Protein AF-A0A2A6H9W5-F1 (afdb_monomer_lite)

Structure (mmCIF, N/CA/C/O backbone):
data_AF-A0A2A6H9W5-F1
#
_entry.id   AF-A0A2A6H9W5-F1
#
loop_
_atom_site.group_PDB
_atom_site.id
_atom_site.type_symbol
_atom_site.label_atom_id
_atom_site.label_alt_id
_atom_site.label_comp_id
_atom_site.label_asym_id
_atom_site.label_entity_id
_atom_site.label_seq_id
_atom_site.pdbx_PDB_ins_code
_atom_site.Cartn_x
_atom_site.Cartn_y
_atom_site.Cartn_z
_atom_site.occupancy
_atom_site.B_iso_or_equiv
_atom_site.auth_seq_id
_atom_site.auth_comp_id
_atom_site.auth_asym_id
_atom_site.auth_atom_id
_atom_site.pdbx_PDB_model_num
ATOM 1 N N . MET A 1 1 ? 9.003 -13.912 -0.917 1.00 61.84 1 MET A N 1
ATOM 2 C CA . MET A 1 1 ? 7.636 -13.396 -0.699 1.00 61.84 1 MET A CA 1
ATOM 3 C C . MET A 1 1 ? 6.874 -13.556 -2.008 1.00 61.84 1 MET A C 1
ATOM 5 O O . MET A 1 1 ? 7.359 -13.078 -3.027 1.00 61.84 1 MET A O 1
ATOM 9 N N . THR A 1 2 ? 5.780 -14.316 -2.025 1.00 84.75 2 THR A N 1
ATOM 10 C CA . THR A 1 2 ? 4.913 -14.469 -3.208 1.00 84.75 2 THR A CA 1
ATOM 11 C C . THR A 1 2 ? 4.034 -13.226 -3.378 1.00 84.75 2 THR A C 1
ATOM 13 O O . THR A 1 2 ? 3.840 -12.487 -2.410 1.00 84.75 2 THR A O 1
ATOM 16 N N . ALA A 1 3 ? 3.471 -13.005 -4.573 1.00 85.44 3 ALA A N 1
ATOM 17 C CA . ALA A 1 3 ? 2.513 -11.915 -4.799 1.00 85.44 3 ALA A CA 1
ATOM 18 C C . ALA A 1 3 ? 1.345 -11.979 -3.798 1.00 85.44 3 ALA A C 1
ATOM 20 O O . ALA A 1 3 ? 1.005 -10.979 -3.179 1.00 85.44 3 ALA A O 1
ATOM 21 N N . LEU A 1 4 ? 0.816 -13.180 -3.541 1.00 90.75 4 LEU A N 1
ATOM 22 C CA . LEU A 1 4 ? -0.259 -13.385 -2.572 1.00 90.75 4 LEU A CA 1
ATOM 23 C C . LEU A 1 4 ? 0.141 -12.975 -1.146 1.00 90.75 4 LEU A C 1
ATOM 25 O O . LEU A 1 4 ? -0.592 -12.237 -0.502 1.00 90.75 4 LEU A O 1
ATOM 29 N N . SER A 1 5 ? 1.318 -13.397 -0.667 1.00 91.06 5 SER A N 1
ATOM 30 C CA . SER A 1 5 ? 1.783 -13.027 0.682 1.00 91.06 5 SER A CA 1
ATOM 31 C C . SER A 1 5 ? 2.038 -11.524 0.843 1.00 91.06 5 SER A C 1
ATOM 33 O O . SER A 1 5 ? 1.902 -10.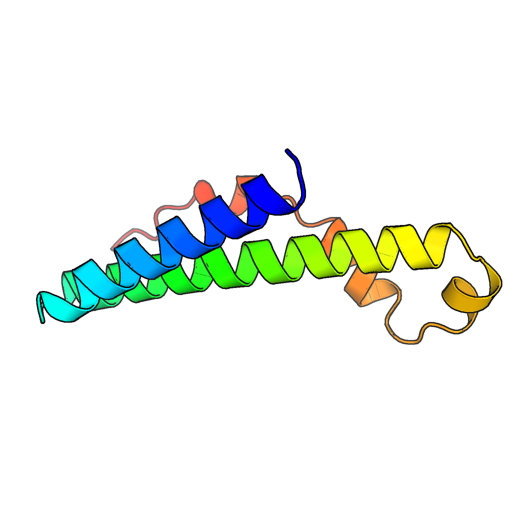998 1.940 1.00 91.06 5 SER A O 1
ATOM 35 N N . PHE A 1 6 ? 2.385 -10.831 -0.245 1.00 90.81 6 PHE A N 1
ATOM 36 C CA . PHE A 1 6 ? 2.534 -9.379 -0.241 1.00 90.81 6 PHE A CA 1
ATOM 37 C C . PHE A 1 6 ? 1.180 -8.681 -0.080 1.00 90.81 6 PHE A C 1
ATOM 39 O O . PHE A 1 6 ? 1.036 -7.830 0.791 1.00 90.81 6 PHE A O 1
ATOM 46 N N . TYR A 1 7 ? 0.183 -9.067 -0.882 1.00 93.38 7 TYR A N 1
ATOM 47 C CA . TYR A 1 7 ? -1.151 -8.473 -0.788 1.00 93.38 7 TYR A CA 1
ATOM 48 C C . TYR A 1 7 ? -1.845 -8.803 0.533 1.00 93.38 7 TYR A C 1
ATOM 50 O O . TYR A 1 7 ? -2.511 -7.934 1.080 1.00 93.38 7 TYR A O 1
ATOM 58 N N . ALA A 1 8 ? -1.640 -10.006 1.077 1.00 95.06 8 ALA A N 1
ATOM 59 C CA . ALA A 1 8 ? -2.118 -10.357 2.412 1.00 95.06 8 ALA A CA 1
ATOM 60 C C . ALA A 1 8 ? -1.549 -9.404 3.477 1.00 95.06 8 ALA A C 1
ATOM 62 O O . ALA A 1 8 ? -2.313 -8.792 4.209 1.00 95.06 8 ALA A O 1
ATOM 63 N N . ALA A 1 9 ? -0.232 -9.170 3.477 1.00 91.06 9 ALA A N 1
ATOM 64 C CA . ALA A 1 9 ? 0.390 -8.237 4.419 1.00 91.06 9 ALA A CA 1
ATOM 65 C C . ALA A 1 9 ? -0.107 -6.787 4.255 1.00 91.06 9 ALA A C 1
ATOM 67 O O . ALA A 1 9 ? -0.168 -6.043 5.231 1.00 91.06 9 ALA A O 1
ATOM 68 N N . LEU A 1 10 ? -0.451 -6.374 3.031 1.00 94.19 10 LEU A N 1
ATOM 69 C CA . LEU A 1 10 ? -1.032 -5.057 2.770 1.00 94.19 10 LEU A CA 1
ATOM 70 C C . LEU A 1 10 ? -2.445 -4.948 3.359 1.00 94.19 10 LEU A C 1
ATOM 72 O O . LEU A 1 10 ? -2.769 -3.952 4.001 1.00 94.19 10 LEU A O 1
ATOM 76 N N . LEU A 1 11 ? -3.261 -5.988 3.165 1.00 96.38 11 LEU A N 1
ATOM 77 C CA . LEU A 1 11 ? -4.610 -6.074 3.720 1.00 96.38 11 LEU A CA 1
ATOM 78 C C . LEU A 1 11 ? -4.584 -6.098 5.249 1.00 96.38 11 LEU A C 1
ATOM 80 O O . LEU A 1 11 ? -5.343 -5.349 5.851 1.00 96.38 11 LEU A O 1
ATOM 84 N N . ASP A 1 12 ? -3.665 -6.842 5.866 1.00 96.38 12 ASP A N 1
ATOM 85 C CA . ASP A 1 12 ? -3.508 -6.880 7.327 1.00 96.38 12 ASP A CA 1
ATOM 86 C C . ASP A 1 12 ? -3.231 -5.481 7.911 1.00 96.38 12 ASP A C 1
ATOM 88 O O . ASP A 1 12 ? -3.736 -5.122 8.974 1.00 96.38 12 ASP A O 1
ATOM 92 N N . GLN A 1 13 ? -2.449 -4.648 7.210 1.00 95.12 13 GLN A N 1
ATOM 93 C CA . GLN A 1 13 ? -2.203 -3.267 7.640 1.00 95.12 13 GLN A CA 1
ATOM 94 C C . GLN A 1 13 ? -3.431 -2.370 7.499 1.00 95.12 13 GLN A C 1
ATOM 96 O O . GLN A 1 13 ? -3.651 -1.508 8.352 1.00 95.12 13 GLN A O 1
ATOM 101 N N . MET A 1 14 ? -4.209 -2.546 6.430 1.00 97.12 14 MET A N 1
ATOM 102 C CA . MET A 1 14 ? -5.439 -1.782 6.217 1.00 97.12 14 MET A CA 1
ATOM 103 C C . MET A 1 14 ? -6.539 -2.187 7.202 1.00 97.12 14 MET A C 1
ATOM 105 O O . MET A 1 14 ? -7.259 -1.316 7.685 1.00 97.12 14 MET A O 1
ATOM 109 N N . ASP A 1 15 ? -6.633 -3.472 7.537 1.00 97.88 15 ASP A N 1
ATOM 110 C CA . ASP A 1 15 ? -7.556 -3.994 8.545 1.00 97.88 15 ASP A CA 1
ATOM 111 C C . ASP A 1 15 ? -7.232 -3.408 9.927 1.00 97.88 15 ASP A C 1
ATOM 113 O O . ASP A 1 15 ? -8.077 -2.774 10.557 1.00 97.88 15 ASP A O 1
ATOM 117 N N . LEU A 1 16 ? -5.955 -3.445 10.328 1.00 96.38 16 LEU A N 1
ATOM 118 C CA . LEU A 1 16 ? -5.501 -2.808 11.566 1.00 96.38 16 LEU A CA 1
ATOM 119 C C . LEU A 1 16 ? -5.748 -1.288 11.569 1.00 96.38 16 LEU A C 1
ATOM 121 O O . LEU A 1 16 ? -6.096 -0.710 12.599 1.00 96.38 16 LEU A O 1
ATOM 125 N N . ALA A 1 17 ? -5.578 -0.611 10.430 1.00 96.88 17 ALA A N 1
ATOM 126 C CA . ALA A 1 17 ? -5.893 0.811 10.324 1.00 96.88 17 ALA A CA 1
ATOM 127 C C . ALA A 1 17 ? -7.385 1.077 10.583 1.00 96.88 17 ALA A C 1
ATOM 129 O O . ALA A 1 17 ? -7.720 2.014 11.311 1.00 96.88 17 ALA A O 1
ATOM 130 N N . LEU A 1 18 ? -8.269 0.240 10.036 1.00 97.12 18 LEU A N 1
ATOM 131 C CA . LEU A 1 18 ? -9.710 0.343 10.241 1.00 97.12 18 LEU A CA 1
ATOM 132 C C . LEU A 1 18 ? -10.089 0.118 11.711 1.00 97.12 18 LEU A C 1
ATOM 134 O O . LEU A 1 18 ? -10.813 0.936 12.276 1.00 97.12 18 LEU A O 1
ATOM 138 N N . GLU A 1 19 ? -9.513 -0.896 12.368 1.00 97.25 19 GLU A N 1
ATOM 139 C CA . GLU A 1 19 ? -9.722 -1.141 13.804 1.00 97.25 19 GLU A CA 1
ATOM 140 C C . GLU A 1 19 ? -9.370 0.077 14.670 1.00 97.25 19 GLU A C 1
ATOM 142 O O . GLU A 1 19 ? -9.998 0.335 15.698 1.00 97.25 19 GLU A O 1
ATOM 147 N N . HIS A 1 20 ? -8.333 0.828 14.291 1.00 96.19 20 HIS A N 1
ATOM 148 C CA . HIS A 1 20 ? -7.952 2.045 14.997 1.00 96.19 20 HIS A CA 1
ATOM 149 C C . HIS A 1 20 ? -8.877 3.226 14.673 1.00 96.19 20 HIS A C 1
ATOM 151 O O . HIS A 1 20 ? -9.219 3.987 15.578 1.00 96.19 20 HIS A O 1
ATOM 157 N N . LEU A 1 21 ? -9.355 3.370 13.435 1.00 94.56 21 LEU A N 1
ATOM 158 C CA . LEU A 1 21 ? -10.360 4.392 13.115 1.00 94.56 21 LEU A CA 1
ATOM 159 C C . LEU A 1 21 ? -11.645 4.204 13.930 1.00 94.56 21 LEU A C 1
ATOM 161 O O . LEU A 1 21 ? -12.163 5.182 14.474 1.00 94.56 21 LEU A O 1
ATOM 165 N N . ASP A 1 22 ? -12.098 2.962 14.093 1.00 96.12 22 ASP A N 1
ATOM 166 C CA . ASP A 1 22 ? -13.326 2.633 14.826 1.00 96.12 22 ASP A CA 1
ATOM 167 C C . ASP A 1 22 ? -13.258 2.974 16.325 1.00 96.12 22 ASP A C 1
ATOM 169 O O . ASP A 1 22 ? -14.288 3.210 16.959 1.00 96.12 22 ASP A O 1
ATOM 173 N N . LYS A 1 23 ? -12.055 3.091 16.908 1.00 95.31 23 LYS A N 1
ATOM 174 C CA . LYS A 1 23 ? -11.869 3.529 18.307 1.00 95.31 23 LYS A CA 1
ATOM 175 C C . LYS A 1 23 ? -12.206 5.011 18.517 1.00 95.31 23 LYS A C 1
ATOM 177 O O . LYS A 1 23 ? -12.390 5.435 19.657 1.00 95.31 23 LYS A O 1
ATOM 182 N N . GLY A 1 24 ? -12.268 5.816 17.451 1.00 89.44 24 GLY A N 1
ATOM 183 C CA . GLY A 1 24 ? -12.709 7.219 17.484 1.00 89.44 24 GLY A CA 1
ATOM 184 C C . GLY A 1 24 ? -11.753 8.210 18.168 1.00 89.44 24 GLY A C 1
ATOM 185 O O . GLY A 1 24 ? -12.063 9.398 18.270 1.00 89.44 24 GLY A O 1
ATOM 186 N N . GLY A 1 25 ? -10.587 7.756 18.635 1.00 95.19 25 GLY A N 1
ATOM 187 C CA . GLY A 1 25 ? -9.569 8.593 19.267 1.00 95.19 25 GLY A CA 1
ATOM 188 C C . GLY A 1 25 ? -8.686 9.321 18.250 1.00 95.19 25 GLY A C 1
ATOM 189 O O . GLY A 1 25 ? -8.310 8.773 17.218 1.00 95.19 25 GLY A O 1
ATOM 190 N N . VAL A 1 26 ? -8.264 10.553 18.561 1.00 94.38 26 VAL A N 1
ATOM 191 C CA . VAL A 1 26 ? -7.359 11.326 17.682 1.00 94.38 26 VAL A CA 1
ATOM 192 C C . VAL A 1 26 ? -6.002 10.624 17.502 1.00 94.38 26 VAL A C 1
ATOM 194 O O . VAL A 1 26 ? -5.387 10.714 16.439 1.00 94.38 26 VAL A O 1
ATOM 197 N N . HIS A 1 27 ? -5.515 9.923 18.529 1.00 94.81 27 HIS A N 1
ATOM 198 C CA . HIS A 1 27 ? -4.276 9.146 18.438 1.00 94.81 27 HIS A CA 1
ATOM 199 C C . HIS A 1 27 ? -4.441 7.914 17.548 1.00 94.81 27 HIS A C 1
ATOM 201 O O . HIS A 1 27 ? -3.585 7.673 16.698 1.00 94.81 27 HIS A O 1
ATOM 207 N N . ASP A 1 28 ? -5.556 7.197 17.678 1.00 94.62 28 ASP A N 1
ATOM 208 C CA . ASP A 1 28 ? -5.862 6.052 16.827 1.00 94.62 28 ASP A CA 1
ATOM 209 C C . ASP A 1 28 ? -6.059 6.466 15.365 1.00 94.62 28 ASP A C 1
ATOM 211 O O . ASP A 1 28 ? -5.493 5.839 14.475 1.00 94.62 28 ASP A O 1
ATOM 215 N N . ALA A 1 29 ? -6.733 7.590 15.103 1.00 95.00 29 ALA A N 1
ATOM 216 C CA . ALA A 1 29 ? -6.880 8.128 13.751 1.00 95.00 29 ALA A CA 1
ATOM 217 C C . ALA A 1 29 ? -5.528 8.477 13.100 1.00 95.00 29 ALA A C 1
ATOM 219 O O . ALA A 1 29 ? -5.306 8.199 11.921 1.00 95.00 29 ALA A O 1
ATOM 220 N N . ARG A 1 30 ? -4.585 9.052 13.864 1.00 94.81 30 ARG A N 1
ATOM 221 C CA . ARG A 1 30 ? -3.220 9.313 13.368 1.00 94.81 30 ARG A CA 1
ATOM 222 C C . ARG A 1 30 ? -2.455 8.026 13.088 1.00 94.81 30 ARG A C 1
ATOM 224 O O . ARG A 1 30 ? -1.716 7.961 12.109 1.00 94.81 30 ARG A O 1
ATOM 231 N N . PHE A 1 31 ? -2.624 7.018 13.937 1.00 93.25 31 PHE A N 1
ATOM 232 C CA . PHE A 1 31 ? -1.986 5.723 13.746 1.00 93.25 31 PHE A CA 1
ATOM 233 C C . PHE A 1 31 ? -2.546 4.993 12.519 1.00 93.25 31 PHE A C 1
ATOM 235 O O . PHE A 1 31 ? -1.775 4.514 11.691 1.00 93.25 31 PHE A O 1
ATOM 242 N N . ALA A 1 32 ? -3.865 5.006 12.333 1.00 94.81 32 ALA A N 1
ATOM 243 C CA . ALA A 1 32 ? -4.523 4.471 11.147 1.00 94.81 32 ALA A CA 1
ATOM 244 C C . ALA A 1 32 ? -4.057 5.156 9.855 1.00 94.81 32 ALA A C 1
ATOM 246 O O . ALA A 1 32 ? -3.796 4.487 8.853 1.00 94.81 32 ALA A O 1
ATOM 247 N N . LEU A 1 33 ? -3.883 6.482 9.886 1.00 95.44 33 LEU A N 1
ATOM 248 C CA . LEU A 1 33 ? -3.333 7.221 8.752 1.00 95.44 33 LEU A CA 1
ATOM 249 C C . LEU A 1 33 ? -1.900 6.773 8.429 1.00 95.44 33 LEU A C 1
ATOM 251 O O . LEU A 1 33 ? -1.586 6.558 7.264 1.00 95.44 33 LEU A O 1
ATOM 255 N N . MET A 1 34 ? -1.051 6.575 9.443 1.00 94.44 34 MET A N 1
ATOM 256 C CA . MET A 1 34 ? 0.317 6.074 9.259 1.00 94.44 34 MET A CA 1
ATOM 257 C C . MET A 1 34 ? 0.346 4.653 8.673 1.00 94.44 34 MET A C 1
ATOM 259 O O . MET A 1 34 ? 1.157 4.367 7.796 1.00 94.44 34 MET A O 1
ATOM 263 N N . LEU A 1 35 ? -0.527 3.758 9.144 1.00 93.62 35 LEU A N 1
ATOM 264 C CA . LEU A 1 35 ? -0.641 2.400 8.602 1.00 93.62 35 LEU A CA 1
ATOM 265 C C . LEU A 1 35 ? -1.085 2.415 7.137 1.00 93.62 35 LEU A C 1
ATOM 267 O O . LEU A 1 35 ? -0.518 1.701 6.313 1.00 93.62 35 LEU A O 1
ATOM 271 N N . THR A 1 36 ? -2.053 3.273 6.811 1.00 94.25 36 THR A N 1
ATOM 272 C CA . THR A 1 36 ? -2.545 3.454 5.441 1.00 94.25 36 THR A CA 1
ATOM 273 C C . THR A 1 36 ? -1.451 4.002 4.525 1.00 94.25 36 THR A C 1
ATOM 275 O O . THR A 1 36 ? -1.258 3.478 3.430 1.00 94.25 36 THR A O 1
ATOM 278 N N . ASP A 1 37 ? -0.700 5.010 4.981 1.00 92.62 37 ASP A N 1
ATOM 279 C CA . ASP A 1 37 ? 0.442 5.583 4.257 1.00 92.62 37 ASP A CA 1
ATOM 280 C C . ASP A 1 37 ? 1.488 4.503 3.939 1.00 92.62 37 ASP A C 1
ATOM 282 O O . ASP A 1 37 ? 1.866 4.316 2.784 1.00 92.62 37 ASP A O 1
ATOM 286 N N . ASN A 1 38 ? 1.851 3.685 4.934 1.00 90.56 38 ASN A N 1
ATOM 287 C CA . ASN A 1 38 ? 2.792 2.584 4.742 1.00 90.56 38 ASN A CA 1
ATOM 288 C C . ASN A 1 38 ? 2.267 1.513 3.764 1.00 90.56 38 ASN A C 1
ATOM 290 O O . ASN A 1 38 ? 3.035 0.994 2.952 1.00 90.56 38 ASN A O 1
ATOM 294 N N . ALA A 1 39 ? 0.978 1.167 3.822 1.00 92.06 39 ALA A N 1
ATOM 295 C CA . ALA A 1 39 ? 0.380 0.198 2.903 1.00 92.06 39 ALA A CA 1
ATOM 296 C C . ALA A 1 39 ? 0.406 0.708 1.450 1.00 92.06 39 ALA A C 1
ATOM 298 O O . ALA A 1 39 ? 0.800 -0.023 0.537 1.00 92.06 39 ALA A O 1
ATOM 299 N N . VAL A 1 40 ? 0.046 1.977 1.231 1.00 91.81 40 VAL A N 1
ATOM 300 C CA .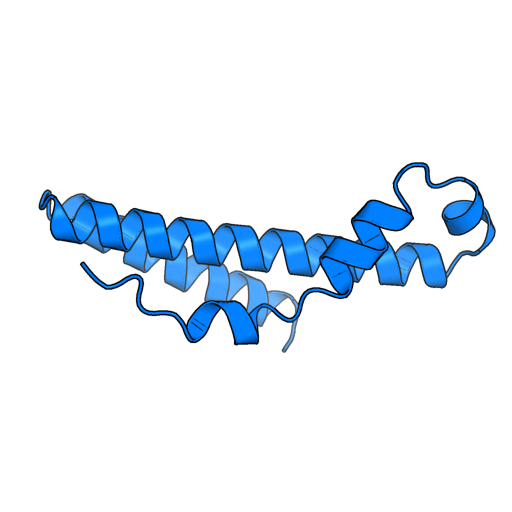 VAL A 1 40 ? 0.081 2.619 -0.092 1.00 91.81 40 VAL A CA 1
ATOM 301 C C . VAL A 1 40 ? 1.513 2.718 -0.620 1.00 91.81 40 VAL A C 1
ATOM 303 O O . VAL A 1 40 ? 1.758 2.379 -1.779 1.00 91.81 40 VAL A O 1
ATOM 306 N N . GLU A 1 41 ? 2.470 3.107 0.221 1.00 89.12 41 GLU A N 1
ATOM 307 C CA . GLU A 1 41 ? 3.892 3.173 -0.131 1.00 89.12 41 GLU A CA 1
ATOM 308 C C . GLU A 1 41 ? 4.412 1.813 -0.622 1.00 89.12 41 GLU A C 1
ATOM 3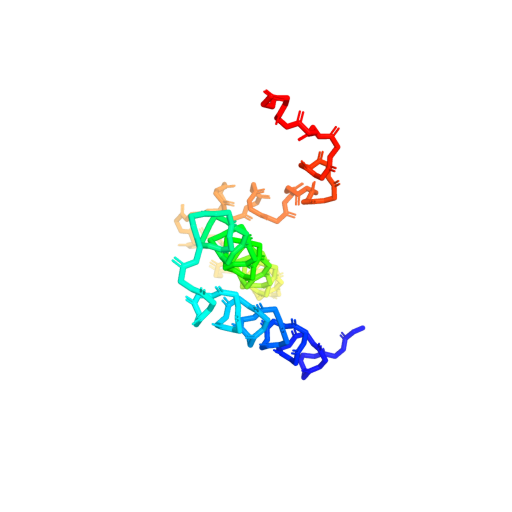10 O O . GLU A 1 41 ? 5.000 1.713 -1.703 1.00 89.12 41 GLU A O 1
ATOM 315 N N . LEU A 1 42 ? 4.125 0.739 0.121 1.00 90.81 42 LEU A N 1
ATOM 316 C CA . LEU A 1 42 ? 4.513 -0.618 -0.262 1.00 90.81 42 LEU A CA 1
ATOM 317 C C . LEU A 1 42 ? 3.874 -1.048 -1.589 1.00 90.81 42 LEU A C 1
ATOM 319 O O . LEU A 1 42 ? 4.554 -1.646 -2.429 1.00 90.81 42 LEU A O 1
ATOM 323 N N . ALA A 1 43 ? 2.591 -0.739 -1.802 1.00 91.50 43 ALA A N 1
ATOM 324 C CA . ALA A 1 43 ? 1.883 -1.054 -3.043 1.00 91.50 43 ALA A CA 1
ATOM 325 C C . ALA A 1 43 ? 2.493 -0.330 -4.252 1.00 91.50 43 ALA A C 1
ATOM 327 O O . ALA A 1 43 ? 2.736 -0.953 -5.289 1.00 91.50 43 ALA A O 1
ATOM 328 N N . ILE A 1 44 ? 2.799 0.962 -4.108 1.00 90.62 44 ILE A N 1
ATOM 329 C CA . ILE A 1 44 ? 3.437 1.765 -5.156 1.00 90.62 44 ILE A CA 1
ATOM 330 C C . ILE A 1 44 ? 4.843 1.242 -5.450 1.00 90.62 44 ILE A C 1
ATOM 332 O O . ILE A 1 44 ? 5.198 1.072 -6.617 1.00 90.62 44 ILE A O 1
ATOM 336 N N . HIS A 1 45 ? 5.632 0.919 -4.423 1.00 88.56 45 HIS A N 1
ATOM 337 C CA . HIS A 1 45 ? 6.966 0.357 -4.620 1.00 88.56 45 HIS A CA 1
ATOM 338 C C . HIS A 1 45 ? 6.921 -0.986 -5.360 1.00 88.56 45 HIS A C 1
ATOM 340 O O . HIS A 1 45 ? 7.722 -1.239 -6.269 1.00 88.56 45 HIS A O 1
ATOM 346 N N . ARG A 1 46 ? 5.953 -1.848 -5.022 1.00 90.75 46 ARG A N 1
ATOM 347 C CA . ARG A 1 46 ? 5.740 -3.114 -5.728 1.00 90.75 46 ARG A CA 1
ATOM 348 C C . ARG A 1 46 ? 5.390 -2.879 -7.196 1.00 90.75 46 ARG A C 1
ATOM 350 O O . ARG A 1 46 ? 6.015 -3.493 -8.059 1.00 90.75 46 ARG A O 1
ATOM 357 N N . LEU A 1 47 ? 4.460 -1.964 -7.474 1.00 90.81 47 LEU A N 1
ATOM 358 C CA . LEU A 1 47 ? 4.064 -1.591 -8.833 1.00 90.81 47 LEU A CA 1
ATOM 359 C C . LEU A 1 47 ? 5.249 -1.045 -9.641 1.00 90.81 47 LEU A C 1
ATOM 361 O O . LEU A 1 47 ? 5.462 -1.456 -10.780 1.00 90.81 47 LEU A O 1
ATOM 365 N N . ALA A 1 48 ? 6.048 -0.154 -9.049 1.00 90.50 48 ALA A N 1
ATOM 366 C CA . ALA A 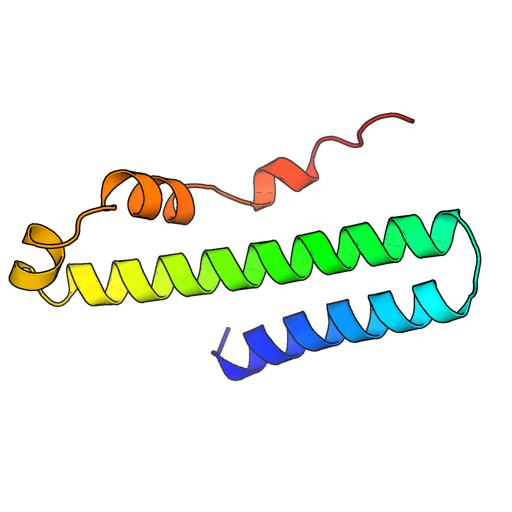1 48 ? 7.250 0.390 -9.673 1.00 90.50 48 ALA A CA 1
ATOM 367 C C . ALA A 1 48 ? 8.265 -0.719 -9.989 1.00 90.50 48 ALA A C 1
ATOM 369 O O . ALA A 1 48 ? 8.795 -0.786 -11.097 1.00 90.50 48 ALA A O 1
ATOM 370 N N . THR A 1 49 ? 8.483 -1.645 -9.053 1.00 90.31 49 THR A N 1
ATOM 371 C CA . THR A 1 49 ? 9.396 -2.781 -9.239 1.00 90.31 49 THR A CA 1
ATOM 372 C C . THR A 1 49 ? 8.940 -3.691 -10.380 1.00 90.31 49 THR A C 1
ATOM 374 O O . THR A 1 49 ? 9.745 -4.068 -11.232 1.00 90.31 49 THR A O 1
ATOM 377 N N . GLU A 1 50 ? 7.648 -4.015 -10.440 1.00 90.94 50 GLU A N 1
ATOM 378 C CA . GLU A 1 50 ? 7.074 -4.841 -11.507 1.00 90.94 50 GLU A CA 1
ATOM 379 C C . GLU A 1 50 ? 7.132 -4.134 -12.863 1.00 90.94 50 GLU A C 1
ATOM 381 O O . GLU A 1 50 ? 7.546 -4.734 -13.858 1.00 90.94 50 GLU A O 1
ATOM 386 N N . LYS A 1 51 ? 6.806 -2.837 -12.907 1.00 90.81 51 LYS A N 1
ATOM 387 C CA . LYS A 1 51 ? 6.912 -2.023 -14.122 1.00 90.81 51 LYS A CA 1
ATOM 388 C C . LYS A 1 51 ? 8.354 -1.946 -14.619 1.00 90.81 51 LYS A C 1
ATOM 390 O O . LYS A 1 51 ? 8.589 -2.086 -15.817 1.00 90.81 51 LYS A O 1
ATOM 395 N N . HIS A 1 52 ? 9.316 -1.764 -13.719 1.00 89.12 52 HIS A N 1
ATOM 396 C CA . HIS A 1 52 ? 10.735 -1.723 -14.056 1.00 89.12 52 HIS A CA 1
ATOM 397 C C . HIS A 1 52 ? 11.239 -3.073 -14.578 1.00 89.12 52 HIS A C 1
ATOM 399 O O . HIS A 1 52 ? 11.922 -3.112 -15.600 1.00 89.12 52 HIS A O 1
ATOM 405 N N . ALA A 1 53 ? 10.855 -4.182 -13.938 1.00 89.31 53 ALA A N 1
ATOM 406 C CA . ALA A 1 53 ? 11.184 -5.526 -14.410 1.00 89.31 53 ALA A CA 1
ATOM 407 C C . ALA A 1 53 ? 10.594 -5.804 -15.804 1.00 89.31 53 ALA A C 1
ATOM 409 O O . ALA A 1 53 ? 11.287 -6.332 -16.673 1.00 89.31 53 ALA A O 1
ATOM 410 N N . HIS A 1 54 ? 9.346 -5.389 -16.042 1.00 88.94 54 HIS A N 1
ATOM 411 C CA . HIS A 1 54 ? 8.693 -5.512 -17.344 1.00 88.94 54 HIS A CA 1
ATOM 412 C C . HIS A 1 54 ? 9.424 -4.712 -18.432 1.00 88.94 54 HIS A C 1
ATOM 414 O O . HIS A 1 54 ? 9.745 -5.260 -19.485 1.00 88.94 54 HIS A O 1
ATOM 420 N N . LEU A 1 55 ? 9.745 -3.438 -18.178 1.00 89.38 55 LEU A N 1
ATOM 421 C CA . LEU A 1 55 ? 10.482 -2.608 -19.139 1.00 89.38 55 LEU A CA 1
ATOM 422 C C . LEU A 1 55 ? 11.882 -3.164 -19.427 1.00 89.38 55 LEU A C 1
ATOM 424 O O . LEU A 1 55 ? 12.246 -3.274 -20.591 1.00 89.38 55 LEU A O 1
ATOM 428 N N . LYS A 1 56 ? 12.624 -3.619 -18.407 1.00 85.62 56 LYS A N 1
ATOM 429 C CA . LYS A 1 56 ? 13.933 -4.264 -18.614 1.00 85.62 56 LYS A CA 1
ATOM 430 C C . LYS A 1 56 ? 13.863 -5.540 -19.439 1.00 85.62 56 LYS A C 1
ATOM 432 O O . LYS A 1 56 ? 14.831 -5.882 -20.109 1.00 85.62 56 LYS A O 1
ATOM 437 N N . SER A 1 57 ? 12.747 -6.264 -19.376 1.00 88.25 57 SER A N 1
ATOM 438 C CA . SER A 1 57 ? 12.588 -7.460 -20.194 1.00 88.25 57 SER A CA 1
ATOM 439 C C . SER A 1 57 ? 12.455 -7.116 -21.682 1.00 88.25 57 SER A C 1
ATOM 441 O O . SER A 1 57 ? 12.927 -7.890 -22.513 1.00 88.25 57 SER A O 1
ATOM 443 N N . TRP A 1 58 ? 11.893 -5.946 -22.029 1.00 87.69 58 TRP A N 1
ATOM 444 C CA . TRP A 1 58 ? 11.640 -5.506 -23.408 1.00 87.69 58 TRP A CA 1
ATOM 445 C C . TRP A 1 58 ? 12.235 -4.114 -23.697 1.00 87.69 58 TRP A C 1
ATOM 447 O O . TRP A 1 58 ? 11.567 -3.090 -23.539 1.00 87.69 58 TRP A O 1
ATOM 457 N N . HIS A 1 59 ? 13.464 -4.075 -24.225 1.00 78.81 59 HIS A N 1
ATOM 458 C CA . HIS A 1 59 ? 14.206 -2.828 -24.486 1.00 78.81 59 HIS A CA 1
ATOM 459 C C . HIS A 1 59 ? 13.456 -1.771 -25.313 1.00 78.81 59 HIS A C 1
ATOM 461 O O . HIS A 1 59 ? 13.545 -0.587 -25.010 1.00 78.81 59 HIS A O 1
ATOM 467 N N . HIS A 1 60 ? 12.665 -2.162 -26.316 1.00 84.06 60 HIS A N 1
ATOM 468 C CA . HIS A 1 60 ? 11.905 -1.196 -27.123 1.00 84.06 60 HIS A CA 1
ATOM 469 C C . HIS A 1 60 ? 10.817 -0.464 -26.311 1.00 84.06 60 HIS A C 1
ATOM 471 O O . HIS A 1 60 ? 10.528 0.704 -26.570 1.00 84.06 60 HIS A O 1
ATOM 477 N N . LEU A 1 61 ? 10.222 -1.122 -25.306 1.00 83.94 61 LEU A N 1
ATOM 478 C CA . LEU A 1 61 ? 9.277 -0.475 -24.394 1.00 83.94 61 LEU A CA 1
ATOM 479 C C . LEU A 1 61 ? 9.991 0.412 -23.383 1.00 83.94 61 LEU A C 1
ATOM 481 O O . LEU A 1 61 ? 9.471 1.466 -23.025 1.00 83.94 61 LEU A O 1
ATOM 485 N N . GLU A 1 62 ? 11.163 -0.015 -22.915 1.00 84.00 62 GLU A N 1
ATOM 486 C CA . GLU A 1 62 ? 12.011 0.811 -22.065 1.00 84.00 62 GLU A CA 1
ATOM 487 C C . GLU A 1 62 ? 12.381 2.104 -22.789 1.00 84.00 62 GLU A C 1
ATOM 489 O O . GLU A 1 62 ? 12.205 3.173 -22.222 1.00 84.00 62 GLU A O 1
ATOM 494 N N . GLU A 1 63 ? 12.822 2.045 -24.048 1.00 82.94 63 GLU A N 1
ATOM 495 C CA . GLU A 1 63 ? 13.177 3.212 -24.863 1.00 82.94 63 GLU A CA 1
ATOM 496 C C . GLU A 1 63 ? 12.027 4.213 -25.027 1.00 82.94 63 GLU A C 1
ATOM 498 O O . GLU A 1 63 ? 12.243 5.414 -24.849 1.00 82.94 63 GLU A O 1
ATOM 503 N N . ALA A 1 64 ? 10.812 3.718 -25.257 1.00 88.25 64 ALA A N 1
ATOM 504 C CA . ALA A 1 64 ? 9.618 4.534 -25.452 1.00 88.25 64 ALA A CA 1
ATOM 505 C C . ALA A 1 64 ? 8.964 5.035 -24.148 1.00 88.25 64 ALA A C 1
ATOM 507 O O . ALA A 1 64 ? 8.016 5.819 -24.209 1.00 88.25 64 ALA A O 1
ATOM 508 N N . TYR A 1 65 ? 9.417 4.592 -22.968 1.00 88.75 65 TYR A N 1
ATOM 509 C CA . TYR A 1 65 ? 8.773 4.958 -21.706 1.00 88.75 65 TYR A CA 1
ATOM 510 C C . TYR A 1 65 ? 9.104 6.408 -21.289 1.00 88.75 65 TYR A C 1
ATOM 512 O O . TYR A 1 65 ? 10.279 6.724 -21.103 1.00 88.75 65 TYR A O 1
ATOM 520 N N . PRO A 1 66 ? 8.108 7.294 -21.084 1.00 89.31 66 PRO A N 1
ATOM 521 C CA . PRO A 1 66 ? 8.375 8.701 -20.765 1.00 89.31 66 PRO A CA 1
ATOM 522 C C . PRO A 1 66 ? 8.964 8.929 -19.366 1.00 89.31 66 PRO A C 1
ATOM 524 O O . PRO A 1 66 ? 9.794 9.812 -19.193 1.00 89.31 66 PRO A O 1
ATOM 527 N N . HIS A 1 67 ? 8.572 8.114 -18.381 1.00 89.56 67 HIS A N 1
ATOM 528 C CA . HIS A 1 67 ? 8.868 8.341 -16.957 1.00 89.56 67 HIS A CA 1
ATOM 529 C C . HIS A 1 67 ? 9.996 7.448 -16.423 1.00 89.56 67 HIS A C 1
ATOM 531 O O . HIS A 1 67 ? 9.891 6.851 -15.347 1.00 89.56 67 HIS A O 1
ATOM 537 N N . LYS A 1 68 ? 11.049 7.234 -17.221 1.00 85.81 68 LYS A N 1
ATOM 538 C CA . LYS A 1 68 ? 12.137 6.310 -16.852 1.00 85.81 68 LYS A CA 1
ATOM 539 C C . LYS A 1 68 ? 12.894 6.751 -15.607 1.00 85.81 68 LYS A C 1
ATOM 541 O O . LYS A 1 68 ? 13.286 5.891 -14.821 1.00 85.81 68 LYS A O 1
ATOM 546 N N . LEU A 1 69 ? 13.109 8.056 -15.452 1.00 84.75 69 LEU A N 1
ATOM 547 C CA . LEU A 1 69 ? 13.867 8.606 -14.334 1.00 84.75 69 LEU A CA 1
ATOM 548 C C . LEU A 1 69 ? 13.086 8.425 -13.030 1.00 84.75 69 LEU A C 1
ATOM 550 O O . LEU A 1 69 ? 13.597 7.838 -12.084 1.00 84.75 69 LEU A O 1
ATOM 554 N N . GLU A 1 70 ? 11.815 8.808 -13.036 1.00 85.88 70 GLU A N 1
ATOM 555 C CA . GLU A 1 70 ? 10.898 8.703 -11.903 1.00 85.88 70 GLU A CA 1
ATOM 556 C C . GLU A 1 70 ? 10.681 7.239 -11.500 1.00 85.88 70 GLU A C 1
ATOM 558 O O . GLU A 1 70 ? 10.629 6.903 -10.318 1.00 85.88 70 GLU A O 1
ATOM 563 N N . LEU A 1 71 ? 10.609 6.333 -12.482 1.00 86.06 71 LEU A N 1
ATOM 564 C CA . LEU A 1 71 ? 10.529 4.899 -12.221 1.00 86.06 71 LEU A CA 1
ATOM 565 C C . LEU A 1 71 ? 11.821 4.353 -11.598 1.00 86.06 71 LEU A C 1
ATOM 567 O O . LEU A 1 71 ? 11.753 3.530 -10.686 1.00 86.06 71 LEU A O 1
ATOM 571 N N . ALA A 1 72 ? 12.990 4.791 -12.070 1.00 83.69 72 ALA A N 1
ATOM 572 C CA . ALA A 1 72 ? 14.272 4.391 -11.496 1.00 83.69 72 ALA A CA 1
ATOM 573 C C . ALA A 1 72 ? 14.434 4.907 -10.056 1.00 83.69 72 ALA A C 1
ATOM 575 O O . ALA A 1 72 ? 14.902 4.167 -9.191 1.00 83.69 72 ALA A O 1
ATOM 576 N N . GLU A 1 73 ? 13.987 6.132 -9.779 1.00 83.94 73 GLU A N 1
ATOM 577 C CA . GLU A 1 73 ? 13.958 6.709 -8.432 1.00 83.94 73 GLU A CA 1
ATOM 578 C C . GLU A 1 73 ? 13.020 5.928 -7.501 1.00 83.94 73 GLU A C 1
ATOM 580 O O . GLU A 1 73 ? 13.433 5.530 -6.412 1.00 83.94 73 GLU A O 1
ATOM 585 N N . ALA A 1 74 ? 11.795 5.625 -7.943 1.00 82.31 74 ALA A N 1
ATOM 586 C CA . ALA A 1 74 ? 10.810 4.875 -7.157 1.00 82.31 74 ALA A CA 1
ATOM 587 C C . ALA A 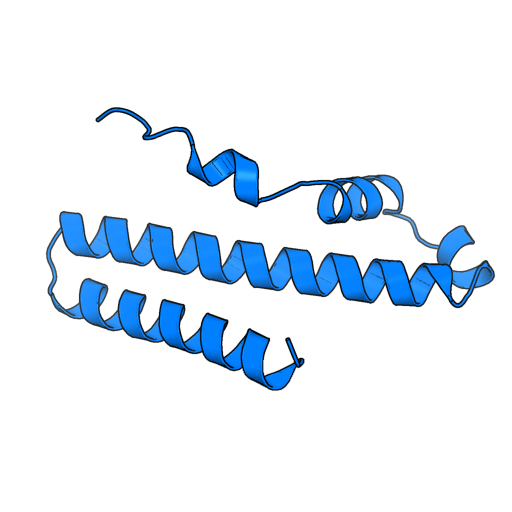1 74 ? 11.253 3.435 -6.820 1.00 82.31 74 ALA A C 1
ATOM 589 O O . ALA A 1 74 ? 10.887 2.890 -5.775 1.00 82.31 74 ALA A O 1
ATOM 590 N N . VAL A 1 75 ? 12.054 2.809 -7.690 1.00 82.88 75 VAL A N 1
ATOM 591 C CA . VAL A 1 75 ? 12.667 1.492 -7.437 1.00 82.88 75 VAL A CA 1
ATOM 592 C C . VAL A 1 75 ? 13.900 1.603 -6.537 1.00 82.88 75 VAL A C 1
ATOM 594 O O . VAL A 1 75 ? 14.126 0.732 -5.700 1.00 82.88 75 VAL A O 1
ATOM 597 N N . GLY A 1 76 ? 14.706 2.655 -6.710 1.00 71.12 76 GLY A N 1
ATOM 598 C CA . GLY A 1 76 ? 15.956 2.873 -5.980 1.00 71.12 76 GLY A CA 1
ATOM 599 C C . GLY A 1 76 ? 15.781 3.349 -4.536 1.00 71.12 76 GLY A C 1
ATOM 600 O O . GLY A 1 76 ? 16.723 3.255 -3.745 1.00 71.12 76 GLY A O 1
ATOM 601 N N . GLN A 1 77 ? 14.598 3.837 -4.156 1.00 67.25 77 GLN A N 1
ATOM 602 C CA . GLN A 1 77 ? 14.322 4.187 -2.767 1.00 67.25 77 GLN A CA 1
ATOM 603 C C . GLN A 1 77 ? 14.276 2.933 -1.878 1.00 67.25 77 GLN A C 1
ATOM 605 O O . GLN A 1 77 ? 13.411 2.070 -1.995 1.00 67.25 77 GLN A O 1
ATOM 610 N N . SER A 1 78 ? 15.232 2.840 -0.946 1.00 53.28 78 SER A N 1
ATOM 611 C CA . SER A 1 78 ? 15.187 1.874 0.153 1.00 53.28 78 SER A CA 1
ATOM 612 C C . SER A 1 78 ? 14.295 2.422 1.263 1.00 53.28 78 SER A C 1
ATOM 614 O O . SER A 1 78 ? 14.727 3.180 2.143 1.00 53.28 78 SER A O 1
ATOM 616 N N . PHE A 1 79 ? 13.035 2.000 1.233 1.00 54.84 79 PHE A N 1
ATOM 617 C CA . PHE A 1 79 ? 11.995 2.361 2.201 1.00 54.84 79 PHE A CA 1
ATOM 618 C C . PHE A 1 79 ? 12.252 1.812 3.623 1.00 54.84 79 PHE A C 1
ATOM 620 O O . PHE A 1 79 ? 11.558 2.138 4.584 1.00 54.84 79 PHE A O 1
ATOM 627 N N . VAL A 1 80 ? 13.331 1.042 3.814 1.00 46.19 80 VAL A N 1
ATOM 628 C CA . VAL A 1 80 ? 13.843 0.665 5.143 1.00 46.19 80 VAL A CA 1
ATOM 629 C C . VAL A 1 80 ? 14.449 1.875 5.878 1.00 46.19 80 VAL A C 1
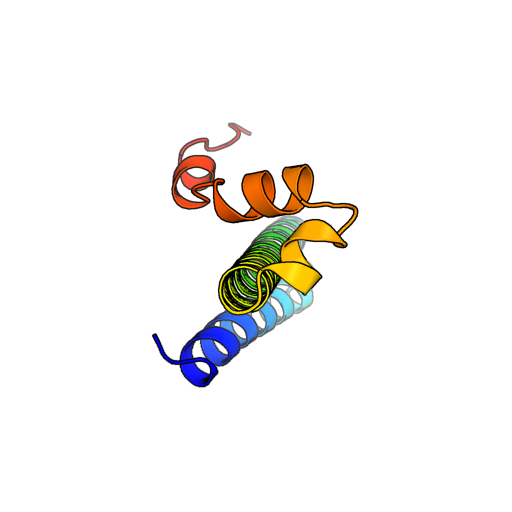ATOM 631 O O . VAL A 1 80 ? 14.450 1.903 7.109 1.00 46.19 80 VAL A O 1
ATOM 634 N N . SER A 1 81 ? 14.932 2.901 5.163 1.00 35.38 81 SER A N 1
ATOM 635 C CA . SER A 1 81 ? 15.628 4.043 5.785 1.00 35.38 81 SER A CA 1
ATOM 636 C C . SER A 1 81 ? 14.707 5.146 6.332 1.00 35.38 81 SER A C 1
ATOM 638 O O . SER A 1 81 ? 15.105 5.850 7.262 1.00 35.38 81 SER A O 1
ATOM 640 N N . ILE A 1 82 ? 13.457 5.250 5.860 1.00 37.38 82 ILE A N 1
ATOM 641 C CA . ILE A 1 82 ? 12.472 6.208 6.404 1.00 37.38 82 ILE A CA 1
ATOM 642 C C . ILE A 1 82 ? 11.989 5.776 7.802 1.00 37.38 82 ILE A C 1
ATOM 644 O O . ILE A 1 82 ? 11.640 6.618 8.628 1.00 37.38 82 ILE A O 1
ATOM 648 N N . ARG A 1 83 ? 12.111 4.485 8.154 1.00 45.22 83 ARG A N 1
ATOM 649 C CA . ARG A 1 83 ? 11.745 3.945 9.480 1.00 45.22 83 ARG A CA 1
ATOM 650 C C . ARG A 1 83 ? 12.654 4.366 10.646 1.00 45.22 83 ARG A C 1
ATOM 652 O O . ARG A 1 83 ? 12.408 3.938 11.769 1.00 45.22 83 ARG A O 1
ATOM 659 N N . ARG A 1 84 ? 13.714 5.160 10.433 1.00 33.09 84 ARG A N 1
ATOM 660 C CA . ARG A 1 84 ? 14.663 5.541 11.506 1.00 33.09 84 ARG A CA 1
ATOM 661 C C . ARG A 1 84 ? 14.574 6.973 12.017 1.00 33.09 84 ARG A C 1
ATOM 663 O O . ARG A 1 84 ? 15.321 7.307 12.933 1.00 33.09 84 ARG A O 1
ATOM 670 N N . ARG A 1 85 ? 13.672 7.811 11.507 1.00 30.47 85 ARG A N 1
ATOM 671 C CA . ARG A 1 85 ? 13.366 9.071 12.194 1.00 30.47 85 ARG A CA 1
ATOM 672 C C . ARG A 1 85 ? 12.025 8.944 12.900 1.00 30.47 85 ARG A C 1
ATOM 674 O O . ARG A 1 85 ? 11.002 9.130 12.245 1.00 30.47 85 ARG A O 1
ATOM 681 N N . PRO A 1 86 ? 11.997 8.697 14.224 1.00 37.75 86 PRO A N 1
ATOM 682 C CA . PRO A 1 86 ? 10.890 9.230 14.993 1.00 37.75 86 PRO A CA 1
ATOM 683 C C . PRO A 1 86 ? 10.878 10.730 14.695 1.00 37.75 86 PRO A C 1
ATOM 685 O O . PRO A 1 86 ? 11.837 11.442 14.997 1.00 37.75 86 PRO A O 1
ATOM 688 N N . ARG A 1 87 ? 9.838 11.219 14.014 1.00 41.81 87 ARG A N 1
ATOM 689 C CA . ARG A 1 87 ? 9.527 12.642 14.099 1.00 41.81 87 ARG A CA 1
ATOM 690 C C . ARG A 1 87 ? 9.150 12.840 15.555 1.00 41.81 87 ARG A C 1
ATOM 692 O O . ARG A 1 87 ? 8.068 12.435 15.961 1.00 41.81 87 ARG A O 1
ATOM 699 N N . HIS A 1 88 ? 10.121 13.319 16.325 1.00 37.25 88 HIS A N 1
ATOM 700 C CA . HIS A 1 88 ? 9.937 13.776 17.687 1.00 37.25 88 HIS A CA 1
ATOM 701 C C . HIS A 1 88 ? 8.719 14.707 17.686 1.00 37.25 88 HIS A C 1
ATOM 703 O O . HIS A 1 88 ? 8.772 15.798 17.116 1.00 37.25 88 HIS A O 1
ATOM 709 N N . LEU A 1 89 ? 7.609 14.193 18.210 1.00 38.03 89 LEU A N 1
ATOM 710 C CA . LEU A 1 89 ? 6.590 14.997 18.863 1.00 38.03 89 LEU A CA 1
ATOM 711 C C . LEU A 1 89 ? 7.048 15.193 20.306 1.00 38.03 89 LEU A C 1
ATOM 713 O O . LEU A 1 89 ? 7.588 14.211 20.870 1.00 38.03 89 LEU A O 1
#

Foldseek 3Di:
DDPVVLVVVLVVLQVCLVVLVVVVDPVSPVSSVVSNVVSVLSVQLVVLVVVVVVCVVPVVSVVVDPCNPVSVVSPPDPPVVVVPDPPDD

Radius of gyration: 16.58 Å; chains: 1; bounding box: 29×30×46 Å

Secondary structure (DSSP, 8-state):
--HHHHHHHHHHHHHHHHHHHHT--HHHHHHHHHHHHHHHHHHHHHHHHHHHHHHHH-HHHHHH-TTHHHHHHHHH--TTTGGG-----

Sequence (89 aa):
MTALSFYAALLDQMDLALEHLDKGGVHDARFALMLTDNAVELAIHRLATEKHAHLKSWHHLEEAYPHKLELAEAVGQSFVSIRRRPRHL

pLDDT: mean 83.25, std 17.96, range [30.47, 97.88]